Protein AF-X1QPF0-F1 (afdb_monomer_lite)

Foldseek 3Di:
DVVLLVQLQVLVVVCCVPVVVCVVVLVCCCVPVVDDSQVSCCVRVVGGSLQSSLVVCVVVVHDPVSSVLSNCLVPCVPADPPGCSSVVSD

InterPro domains:
  IPR006675 HDIG domain [TIGR00277] (3-75)
  IPR013976 Cyclic di-GMP phosphodiesterase CdgJ, HDOD domain [PF08668] (2-76)
  IPR013976 Cyclic di-GMP phosphodiesterase CdgJ, HDOD domain [PS51833] (1-76)

Radius of gyration: 13.61 Å; chains: 1; bounding box: 31×30×33 Å

Organism: NCBI:txid412755

Structure (mmCIF, N/CA/C/O backbone):
data_AF-X1QPF0-F1
#
_entry.id   AF-X1QPF0-F1
#
loop_
_atom_site.group_PDB
_atom_site.id
_atom_site.type_symbol
_atom_site.label_atom_id
_atom_site.label_alt_id
_atom_site.label_comp_id
_atom_site.label_asym_id
_atom_site.label_entity_id
_atom_site.label_seq_id
_atom_site.pdbx_PDB_ins_code
_atom_site.Cartn_x
_atom_site.Cartn_y
_atom_site.Cartn_z
_atom_site.occupancy
_atom_site.B_iso_or_equiv
_atom_site.auth_seq_id
_atom_site.auth_comp_id
_atom_site.auth_asym_id
_atom_site.auth_atom_id
_atom_site.pdbx_PDB_model_num
ATOM 1 N N . ILE A 1 1 ? 15.391 0.325 -3.121 1.00 74.50 1 ILE A N 1
ATOM 2 C CA . ILE A 1 1 ? 15.248 0.348 -1.643 1.00 74.50 1 ILE A CA 1
ATOM 3 C C . ILE A 1 1 ? 15.029 1.766 -1.125 1.00 74.50 1 ILE A C 1
ATOM 5 O O . ILE A 1 1 ? 13.899 2.034 -0.767 1.00 74.50 1 ILE A O 1
ATOM 9 N N . PHE A 1 2 ? 16.008 2.687 -1.132 1.00 85.56 2 PHE A N 1
ATOM 10 C CA . PHE A 1 2 ? 15.824 4.038 -0.551 1.00 85.56 2 PHE A CA 1
ATOM 11 C C . PHE A 1 2 ? 14.576 4.775 -1.071 1.00 85.56 2 PHE A C 1
ATOM 13 O O . PHE A 1 2 ? 13.703 5.140 -0.292 1.00 85.56 2 PHE A O 1
ATOM 20 N N . THR A 1 3 ? 14.447 4.927 -2.392 1.00 85.94 3 THR A N 1
ATOM 21 C CA . THR A 1 3 ? 13.286 5.595 -3.003 1.00 85.94 3 THR A CA 1
ATOM 22 C C . THR A 1 3 ? 11.979 4.855 -2.722 1.00 85.94 3 THR A C 1
ATOM 24 O O . THR A 1 3 ? 10.968 5.484 -2.439 1.00 85.94 3 THR A O 1
ATOM 27 N N . SER A 1 4 ? 11.996 3.520 -2.753 1.00 83.56 4 SER A N 1
ATOM 28 C CA . SER A 1 4 ? 10.829 2.693 -2.426 1.00 83.56 4 SER A CA 1
ATOM 29 C C . SER A 1 4 ? 10.385 2.896 -0.975 1.00 83.56 4 SER A C 1
ATOM 31 O O . SER A 1 4 ? 9.200 3.048 -0.723 1.00 83.56 4 SER A O 1
ATOM 33 N N . ALA A 1 5 ? 11.330 2.960 -0.033 1.00 84.44 5 ALA A N 1
ATOM 34 C CA . ALA A 1 5 ? 11.053 3.185 1.382 1.00 84.44 5 ALA A CA 1
ATOM 35 C C . ALA A 1 5 ? 10.484 4.585 1.638 1.00 84.44 5 ALA A C 1
ATOM 37 O O . ALA A 1 5 ? 9.566 4.738 2.435 1.00 84.44 5 ALA A O 1
ATOM 38 N N . LEU A 1 6 ? 10.987 5.595 0.920 1.00 87.56 6 LEU A N 1
ATOM 39 C CA . LEU A 1 6 ? 10.460 6.959 0.983 1.00 87.56 6 LEU A CA 1
ATOM 40 C C . LEU A 1 6 ? 9.022 7.056 0.449 1.00 87.56 6 LEU A C 1
ATOM 42 O O . LEU A 1 6 ? 8.244 7.876 0.925 1.00 87.56 6 LEU A O 1
ATOM 46 N N . LEU A 1 7 ? 8.679 6.243 -0.553 1.00 89.50 7 LEU A N 1
ATOM 47 C CA . LEU A 1 7 ? 7.407 6.330 -1.274 1.00 89.50 7 LEU A CA 1
ATOM 48 C C . LEU A 1 7 ? 6.387 5.254 -0.882 1.00 89.50 7 LEU A C 1
ATOM 50 O O . LEU A 1 7 ? 5.270 5.304 -1.388 1.00 89.50 7 LEU A O 1
ATOM 54 N N . LYS A 1 8 ? 6.723 4.315 0.014 1.00 85.38 8 LYS A N 1
ATOM 55 C CA . LYS A 1 8 ? 5.840 3.194 0.399 1.00 85.38 8 LYS A CA 1
ATOM 56 C C . LYS A 1 8 ? 4.454 3.659 0.862 1.00 85.38 8 LYS A C 1
ATOM 58 O O . LYS A 1 8 ? 3.446 3.074 0.491 1.00 85.38 8 LYS A O 1
ATOM 63 N N . ASP A 1 9 ? 4.412 4.781 1.578 1.00 88.56 9 ASP A N 1
ATOM 64 C CA . ASP A 1 9 ? 3.200 5.363 2.154 1.00 88.56 9 ASP A CA 1
ATOM 65 C C . ASP A 1 9 ? 2.580 6.478 1.287 1.00 88.56 9 ASP A C 1
ATOM 67 O O . ASP A 1 9 ? 1.686 7.191 1.745 1.00 88.56 9 ASP A O 1
ATOM 71 N N . ILE A 1 10 ? 3.009 6.660 0.028 1.00 90.31 10 ILE A N 1
ATOM 72 C CA . ILE A 1 10 ? 2.487 7.734 -0.845 1.00 90.31 10 ILE A CA 1
ATOM 73 C C . ILE A 1 10 ? 0.964 7.652 -1.027 1.00 90.31 10 ILE A C 1
ATOM 75 O O . ILE A 1 10 ? 0.297 8.679 -1.164 1.00 90.31 10 ILE A O 1
ATOM 79 N N . GLY A 1 11 ? 0.400 6.443 -0.951 1.00 87.88 11 GLY A N 1
ATOM 80 C CA . GLY A 1 11 ? -1.041 6.226 -0.986 1.00 87.88 11 GLY A CA 1
ATOM 81 C C . GLY A 1 11 ? -1.790 6.940 0.136 1.00 87.88 11 GLY A C 1
ATOM 82 O O . GLY A 1 11 ? -2.874 7.447 -0.121 1.00 87.88 11 GLY A O 1
ATOM 83 N N . LYS A 1 12 ? -1.201 7.112 1.330 1.00 87.50 12 LYS A N 1
ATOM 84 C CA . LYS A 1 12 ? -1.828 7.873 2.429 1.00 87.50 12 LYS A CA 1
ATOM 85 C C . LYS A 1 12 ? -1.981 9.352 2.089 1.00 87.50 12 LYS A C 1
ATOM 87 O O . LYS A 1 12 ? -2.986 9.962 2.436 1.00 87.50 12 LYS A O 1
ATOM 92 N N . ILE A 1 13 ? -1.009 9.932 1.380 1.00 87.25 13 ILE A N 1
ATOM 93 C CA . ILE A 1 13 ? -1.079 11.333 0.935 1.00 87.25 13 ILE A CA 1
ATOM 94 C C . ILE A 1 13 ? -2.200 11.499 -0.095 1.00 87.25 13 ILE A C 1
ATOM 96 O O . ILE A 1 13 ? -2.976 12.455 -0.030 1.00 87.25 13 ILE A O 1
ATOM 100 N N . ILE A 1 14 ? -2.307 10.548 -1.026 1.00 85.25 14 ILE A N 1
ATOM 101 C CA . ILE A 1 14 ? -3.373 10.532 -2.030 1.00 85.25 14 ILE A CA 1
ATOM 102 C C . ILE A 1 14 ? -4.733 10.364 -1.337 1.00 85.25 14 ILE A C 1
ATOM 104 O O . ILE A 1 14 ? -5.614 11.194 -1.549 1.00 85.25 14 ILE A O 1
ATOM 108 N N . LEU A 1 15 ? -4.887 9.377 -0.449 1.00 82.44 15 LEU A N 1
ATOM 109 C CA . LEU A 1 15 ? -6.113 9.170 0.327 1.00 82.44 15 LEU A CA 1
ATOM 110 C C . LEU A 1 15 ? -6.518 10.426 1.098 1.00 82.44 15 LEU A C 1
ATOM 112 O O . LEU A 1 15 ? -7.645 10.882 0.960 1.00 82.44 15 LEU A O 1
ATOM 116 N N . ASN A 1 16 ? -5.593 11.057 1.820 1.00 80.75 16 ASN A N 1
ATOM 117 C CA . ASN A 1 16 ? -5.885 12.279 2.571 1.00 80.75 16 ASN A CA 1
ATOM 118 C C . ASN A 1 16 ? -6.363 13.442 1.675 1.00 80.75 16 ASN A C 1
ATOM 120 O O . ASN A 1 16 ? -7.127 14.298 2.112 1.00 80.75 16 ASN A O 1
ATOM 124 N N . THR A 1 17 ? -5.927 13.484 0.413 1.00 76.25 17 THR A N 1
ATOM 125 C CA . THR A 1 17 ? -6.313 14.545 -0.532 1.00 76.25 17 THR A CA 1
ATOM 126 C C . THR A 1 17 ? -7.716 14.334 -1.104 1.00 76.25 17 THR A C 1
ATOM 128 O O . THR A 1 17 ? -8.434 15.309 -1.317 1.00 76.25 17 THR A O 1
ATOM 131 N N . TYR A 1 18 ? -8.114 13.084 -1.357 1.00 70.94 18 TYR A N 1
ATOM 132 C CA . TYR A 1 18 ? -9.373 12.758 -2.047 1.00 70.94 18 TYR A CA 1
ATOM 133 C C . TYR A 1 18 ? -10.472 12.216 -1.133 1.00 70.94 18 TYR A C 1
ATOM 135 O O . TYR A 1 18 ? -11.635 12.212 -1.519 1.00 70.94 18 TYR A O 1
ATOM 143 N N . VAL A 1 19 ? -10.107 11.767 0.063 1.00 68.44 19 VAL A N 1
ATOM 144 C CA . VAL A 1 19 ? -10.980 11.038 0.989 1.00 68.44 19 VAL A CA 1
ATOM 145 C C . VAL A 1 19 ? -10.958 11.689 2.375 1.00 68.44 19 VAL A C 1
ATOM 147 O O . VAL A 1 19 ? -11.156 11.037 3.394 1.00 68.44 19 VAL A O 1
ATOM 150 N N . LYS A 1 20 ? -10.702 13.001 2.419 1.00 68.31 20 LYS A N 1
ATOM 151 C CA . LYS A 1 20 ? -10.634 13.786 3.657 1.00 68.31 20 LYS A CA 1
ATOM 152 C C . LYS A 1 20 ? -11.860 13.566 4.550 1.00 68.31 20 LYS A C 1
ATOM 154 O O . LYS A 1 20 ? -11.702 13.446 5.759 1.00 68.31 20 LYS A O 1
ATOM 159 N N . ASP A 1 21 ? -13.039 13.456 3.942 1.00 70.25 21 ASP A N 1
ATOM 160 C CA . ASP A 1 21 ? -14.299 13.255 4.659 1.00 70.25 21 ASP A CA 1
ATOM 161 C C . ASP A 1 21 ? -14.413 11.839 5.251 1.00 70.25 21 ASP A C 1
ATOM 163 O O . ASP A 1 21 ? -14.961 11.684 6.333 1.00 70.25 21 ASP A O 1
ATOM 167 N N . SER A 1 22 ? -13.839 10.813 4.608 1.00 73.31 22 SER A N 1
ATOM 168 C CA . SER A 1 22 ? -13.872 9.435 5.130 1.00 73.31 22 SER A CA 1
ATOM 169 C C . SER A 1 22 ? -12.661 9.075 5.994 1.00 73.31 22 SER A C 1
ATOM 171 O O . SER A 1 22 ? -12.601 7.979 6.542 1.00 73.31 22 SER A O 1
ATOM 173 N N . PHE A 1 23 ? -11.682 9.973 6.143 1.00 77.69 23 PHE A N 1
ATOM 174 C CA . PHE A 1 23 ? -10.558 9.748 7.052 1.00 77.69 23 PHE A CA 1
ATOM 175 C C . PHE A 1 23 ? -11.020 9.721 8.514 1.00 77.69 23 PHE A C 1
ATOM 177 O O . PHE A 1 23 ? -10.545 8.893 9.290 1.00 77.69 23 PHE A O 1
ATOM 184 N N . GLU A 1 24 ? -11.968 10.586 8.885 1.00 81.38 24 GLU A N 1
ATOM 185 C CA . GLU A 1 24 ? -12.586 10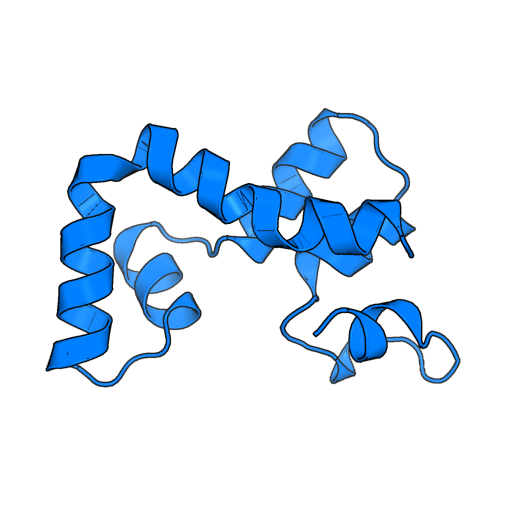.557 10.216 1.00 81.38 24 GLU A CA 1
ATOM 1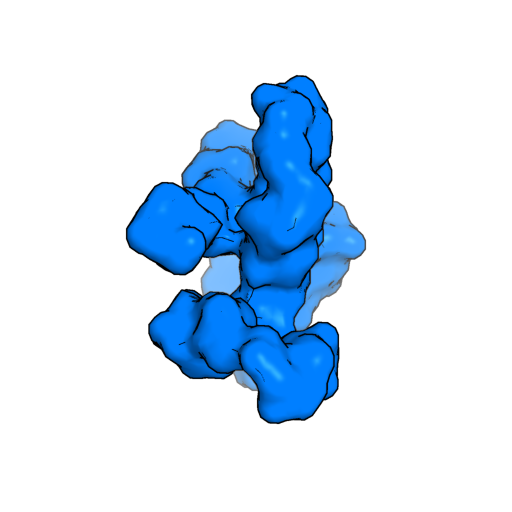86 C C . GLU A 1 24 ? -13.343 9.240 10.440 1.00 81.38 24 GLU A C 1
ATOM 188 O O . GLU A 1 24 ? -13.129 8.596 11.467 1.00 81.38 24 GLU A O 1
ATOM 193 N N . ASP A 1 25 ? -14.096 8.772 9.439 1.00 81.25 25 ASP A N 1
ATOM 194 C CA . ASP A 1 25 ? -14.787 7.476 9.480 1.00 81.25 25 ASP A CA 1
ATOM 195 C C . ASP A 1 25 ? -13.803 6.302 9.646 1.00 81.25 25 ASP A C 1
ATOM 197 O O . ASP A 1 25 ? -14.051 5.381 10.426 1.00 81.25 25 ASP A O 1
ATOM 201 N N . ILE A 1 26 ? -12.655 6.331 8.952 1.00 82.88 26 ILE A N 1
ATOM 202 C CA . ILE A 1 26 ? -11.600 5.313 9.093 1.00 82.88 26 ILE A CA 1
ATOM 203 C C . ILE A 1 26 ? -11.088 5.281 10.532 1.00 82.88 26 ILE A C 1
ATOM 205 O O . ILE A 1 26 ? -10.994 4.206 11.128 1.00 82.88 26 ILE A O 1
ATOM 209 N N . ILE A 1 27 ? -10.767 6.442 11.107 1.00 83.12 27 ILE A N 1
ATOM 210 C CA . ILE A 1 27 ? -10.272 6.530 12.484 1.00 83.12 27 ILE A CA 1
ATOM 211 C C . ILE A 1 27 ? -11.334 6.053 13.477 1.00 83.12 27 ILE A C 1
ATOM 213 O O . ILE A 1 27 ? -11.003 5.308 14.403 1.00 83.12 27 ILE A O 1
ATOM 217 N N . GLU A 1 28 ? -12.597 6.423 13.271 1.00 84.50 28 GLU A N 1
ATOM 218 C CA . GLU A 1 28 ? -13.702 5.979 14.113 1.00 84.50 28 GLU A CA 1
ATOM 219 C C . GLU A 1 28 ? -13.855 4.453 14.070 1.00 84.50 28 GLU A C 1
ATOM 221 O O . GLU A 1 28 ? -13.957 3.807 15.115 1.00 84.50 28 GLU A O 1
ATOM 226 N N . ILE A 1 29 ? -13.810 3.846 12.882 1.00 82.31 29 ILE A N 1
ATOM 227 C CA . ILE A 1 29 ? -13.900 2.392 12.724 1.00 82.31 29 ILE A CA 1
ATOM 228 C C . ILE A 1 29 ? -12.723 1.680 13.400 1.00 82.31 29 ILE A C 1
ATOM 230 O O . ILE A 1 29 ? -12.943 0.699 14.114 1.00 82.31 29 ILE A O 1
ATOM 234 N N . VAL A 1 30 ? -11.494 2.171 13.225 1.00 86.19 30 VAL A N 1
ATOM 235 C CA . VAL A 1 30 ? -10.302 1.601 13.877 1.00 86.19 30 VAL A CA 1
ATOM 236 C C . VAL A 1 30 ? -10.453 1.630 15.401 1.00 86.19 30 VAL A C 1
ATOM 238 O O . VAL A 1 30 ? -10.210 0.626 16.070 1.00 86.19 30 VAL A O 1
ATOM 241 N N . GLN A 1 31 ? -10.910 2.754 15.960 1.00 85.88 31 GLN A N 1
ATOM 242 C CA . GLN A 1 31 ? -11.062 2.925 17.407 1.00 85.88 31 GLN A CA 1
ATOM 243 C C . GLN A 1 31 ? -12.233 2.123 17.989 1.00 85.88 31 GLN A C 1
ATOM 245 O O . GLN A 1 31 ? -12.095 1.528 19.058 1.00 85.88 31 GLN A O 1
ATOM 250 N N . ASN A 1 32 ? -13.370 2.083 17.292 1.00 86.50 32 ASN A N 1
ATOM 251 C CA . ASN A 1 32 ? -14.616 1.534 17.830 1.00 86.50 32 ASN A CA 1
ATOM 252 C C . ASN A 1 32 ? -14.836 0.056 17.488 1.00 86.50 32 ASN A C 1
ATOM 254 O O . ASN A 1 32 ? -15.497 -0.651 18.249 1.00 86.50 32 ASN A O 1
ATOM 258 N N . LYS A 1 33 ? -14.309 -0.425 16.355 1.00 83.31 33 LYS A N 1
ATOM 259 C CA . LYS A 1 33 ? -14.454 -1.824 15.913 1.00 83.31 33 LYS A CA 1
ATOM 260 C C . LYS A 1 33 ? -13.187 -2.656 16.106 1.00 83.31 33 LYS A C 1
ATOM 262 O O . LYS A 1 33 ? -13.240 -3.867 15.916 1.00 83.31 33 LYS A O 1
ATOM 267 N N . GLY A 1 34 ? -12.068 -2.031 16.484 1.00 84.06 34 GLY A N 1
ATOM 268 C CA . GLY A 1 34 ? -10.785 -2.712 16.671 1.00 84.06 34 GLY A CA 1
ATOM 269 C C . GLY A 1 34 ? -10.168 -3.234 15.371 1.00 84.06 34 GLY A C 1
ATOM 270 O O . GLY A 1 34 ? -9.333 -4.134 15.423 1.00 84.06 34 GLY A O 1
ATOM 271 N N . LEU A 1 35 ? -10.592 -2.699 14.222 1.00 87.19 35 LEU A N 1
ATOM 272 C CA . LEU A 1 35 ? -10.006 -3.025 12.925 1.00 87.19 35 LEU A CA 1
ATOM 273 C C . LEU A 1 35 ? -8.636 -2.364 12.775 1.00 87.19 35 LEU A C 1
ATOM 275 O O . LEU A 1 35 ? -8.377 -1.287 13.316 1.00 87.19 35 LEU A O 1
ATOM 279 N N . THR A 1 36 ? -7.760 -2.989 11.999 1.00 88.81 36 THR A N 1
ATOM 280 C CA . THR A 1 36 ? -6.529 -2.347 11.541 1.00 88.81 36 THR A CA 1
ATOM 281 C C . THR A 1 36 ? -6.852 -1.216 10.566 1.00 88.81 36 THR A C 1
ATOM 283 O O . THR A 1 36 ? -7.911 -1.178 9.938 1.00 88.81 36 THR A O 1
ATOM 286 N N . PHE A 1 37 ? -5.910 -0.291 10.393 1.00 86.12 37 PHE A N 1
ATOM 287 C CA . PHE A 1 37 ? -6.080 0.822 9.459 1.00 86.12 37 PHE A CA 1
ATOM 288 C C . PHE A 1 37 ? -6.320 0.341 8.016 1.00 86.12 37 PHE A C 1
ATOM 290 O O . PHE A 1 37 ? -7.153 0.899 7.317 1.00 86.12 37 PHE A O 1
ATOM 297 N N . ILE A 1 38 ? -5.652 -0.743 7.606 1.00 89.69 38 ILE A N 1
ATOM 298 C CA . ILE A 1 38 ? -5.798 -1.361 6.276 1.00 89.69 38 ILE A CA 1
ATOM 299 C C . ILE A 1 38 ? -7.206 -1.935 6.089 1.00 89.69 38 ILE A C 1
ATOM 301 O O . ILE A 1 38 ? -7.819 -1.749 5.040 1.00 89.69 38 ILE A O 1
ATOM 305 N N . GLU A 1 39 ? -7.728 -2.638 7.097 1.00 89.94 39 GLU A N 1
ATOM 306 C CA . GLU A 1 39 ? -9.092 -3.176 7.059 1.00 89.94 39 GLU A CA 1
ATOM 307 C C . GLU A 1 39 ? -10.120 -2.048 6.972 1.00 89.94 39 GLU A C 1
ATOM 309 O O . GLU A 1 39 ? -11.019 -2.105 6.140 1.00 89.94 39 GLU A O 1
ATOM 314 N N . ALA A 1 40 ? -9.944 -0.983 7.757 1.00 89.56 40 ALA A N 1
ATOM 315 C CA . ALA A 1 40 ? -10.834 0.171 7.724 1.00 89.56 40 ALA A CA 1
ATOM 316 C C . ALA A 1 40 ? -10.795 0.922 6.376 1.00 89.56 40 ALA A C 1
ATOM 318 O O . ALA A 1 40 ? -11.846 1.306 5.864 1.00 89.56 40 ALA A O 1
ATOM 319 N N . GLU A 1 41 ? -9.616 1.094 5.765 1.00 90.06 41 GLU A N 1
ATOM 320 C CA . GLU A 1 41 ? -9.488 1.671 4.418 1.00 90.06 41 GLU A CA 1
ATOM 321 C C . GLU A 1 41 ? -10.238 0.837 3.374 1.00 90.06 41 GLU A C 1
ATOM 323 O O . GLU A 1 41 ? -11.005 1.382 2.580 1.00 90.06 41 GLU A O 1
ATOM 328 N N . ARG A 1 42 ? -10.077 -0.490 3.404 1.00 90.62 42 ARG A N 1
ATOM 329 C CA . ARG A 1 42 ? -10.785 -1.391 2.484 1.00 90.62 42 ARG A CA 1
ATOM 330 C C . ARG A 1 42 ? -12.293 -1.376 2.706 1.00 90.62 42 ARG A C 1
ATOM 332 O O . ARG A 1 42 ? -13.031 -1.360 1.726 1.00 90.62 42 ARG A O 1
ATOM 339 N N . ASP A 1 43 ? -12.749 -1.337 3.954 1.00 88.31 43 ASP A N 1
ATOM 340 C CA . ASP A 1 43 ? -14.176 -1.322 4.287 1.00 88.31 43 ASP A CA 1
ATOM 341 C C . ASP A 1 43 ? -14.879 -0.042 3.809 1.00 88.31 43 ASP A C 1
ATOM 343 O O . ASP A 1 43 ? -16.027 -0.095 3.366 1.00 88.31 43 ASP A O 1
ATOM 347 N N . ILE A 1 44 ? -14.205 1.108 3.891 1.00 84.88 44 ILE A N 1
ATOM 348 C CA . ILE A 1 44 ? -14.791 2.415 3.558 1.00 84.88 44 ILE A CA 1
ATOM 349 C C . ILE A 1 44 ? -14.572 2.783 2.087 1.00 84.88 44 ILE A C 1
ATOM 351 O O . ILE A 1 44 ? -15.474 3.305 1.432 1.00 84.88 44 ILE A O 1
ATOM 355 N N . ILE A 1 45 ? -13.369 2.539 1.566 1.00 84.06 45 ILE A N 1
ATOM 356 C CA . ILE A 1 45 ? -12.895 3.064 0.275 1.00 84.06 45 ILE A CA 1
ATOM 357 C C . ILE A 1 45 ? -12.818 1.955 -0.787 1.00 84.06 45 ILE A C 1
ATOM 359 O O . ILE A 1 45 ? -12.815 2.234 -1.985 1.00 84.06 45 ILE A O 1
ATOM 363 N N . GLY A 1 46 ? -12.784 0.686 -0.373 1.00 88.81 46 GLY A N 1
ATOM 364 C CA . GLY A 1 46 ? -12.681 -0.478 -1.258 1.00 88.81 46 GLY A CA 1
ATOM 365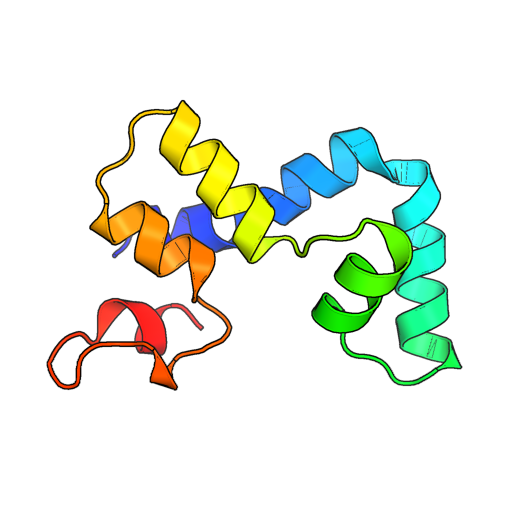 C C . GLY A 1 46 ? -11.249 -0.885 -1.621 1.00 88.81 46 GLY A C 1
ATOM 366 O O . GLY A 1 46 ? -11.066 -1.944 -2.215 1.00 88.81 46 GLY A O 1
ATOM 367 N N . ILE A 1 47 ? -10.244 -0.079 -1.259 1.00 91.12 47 ILE A N 1
ATOM 368 C CA . ILE A 1 47 ? -8.804 -0.344 -1.432 1.00 91.12 47 ILE A CA 1
ATOM 369 C C . ILE A 1 47 ? -8.028 0.219 -0.235 1.00 91.12 47 ILE A C 1
ATOM 371 O O . ILE A 1 47 ? -8.512 1.130 0.434 1.00 91.12 47 ILE A O 1
ATOM 375 N N . ASP A 1 48 ? -6.811 -0.271 0.002 1.00 92.25 48 ASP A N 1
ATOM 376 C CA . ASP A 1 48 ? -5.900 0.293 1.010 1.00 92.25 48 ASP A CA 1
ATOM 377 C C . ASP A 1 48 ? -4.849 1.244 0.408 1.00 92.25 48 ASP A C 1
ATOM 379 O O . ASP A 1 48 ? -4.688 1.367 -0.815 1.00 92.25 48 ASP A O 1
ATOM 383 N N . HIS A 1 49 ? -4.111 1.939 1.27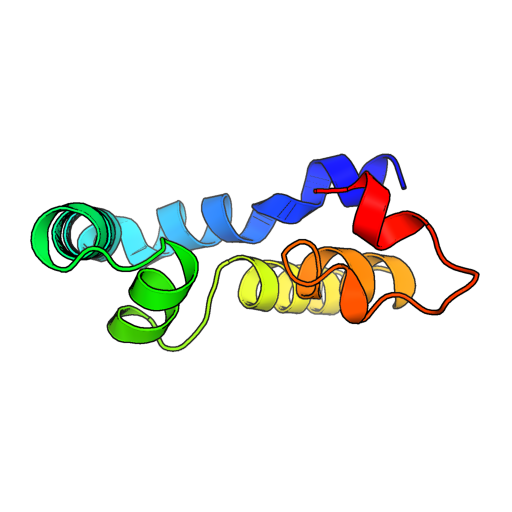6 1.00 92.88 49 HIS A N 1
ATOM 384 C CA . HIS A 1 49 ? -3.064 2.867 0.843 1.00 92.88 49 HIS A CA 1
ATOM 385 C C . HIS A 1 49 ? -1.903 2.200 0.096 1.00 92.88 49 HIS A C 1
ATOM 387 O O . HIS A 1 49 ? -1.285 2.854 -0.748 1.00 92.88 49 HIS A O 1
ATOM 393 N N . ALA A 1 50 ? -1.571 0.939 0.380 1.00 94.25 50 ALA A N 1
ATOM 394 C CA . ALA A 1 50 ? -0.480 0.247 -0.301 1.00 94.25 50 ALA A CA 1
ATOM 395 C C . ALA A 1 50 ? -0.864 -0.053 -1.756 1.00 94.25 50 ALA A C 1
ATOM 397 O O . ALA A 1 50 ? -0.101 0.229 -2.685 1.00 94.25 50 ALA A O 1
ATOM 398 N N . GLU A 1 51 ? -2.089 -0.532 -1.969 1.00 94.31 51 GLU A N 1
ATOM 399 C CA . GLU A 1 51 ? -2.662 -0.752 -3.291 1.00 94.31 51 GLU A CA 1
ATOM 400 C C . GLU A 1 51 ? -2.795 0.555 -4.080 1.00 94.31 51 GLU A C 1
ATOM 402 O O . GLU A 1 51 ? -2.352 0.627 -5.231 1.00 94.31 51 GLU A O 1
ATOM 407 N N . LEU A 1 52 ? -3.322 1.618 -3.464 1.00 93.25 52 LEU A N 1
ATOM 408 C CA . LEU A 1 52 ? -3.428 2.921 -4.123 1.00 93.25 52 LEU A CA 1
ATOM 409 C C . LEU A 1 52 ? -2.054 3.501 -4.486 1.00 93.25 52 LEU A C 1
ATOM 411 O O . LEU A 1 52 ? -1.868 4.026 -5.587 1.00 93.25 52 LEU A O 1
ATOM 415 N N . GLY A 1 53 ? -1.084 3.400 -3.573 1.00 93.56 53 GLY A N 1
ATOM 416 C CA . GLY A 1 53 ? 0.288 3.844 -3.806 1.00 93.56 53 GLY A CA 1
ATOM 417 C C . GLY A 1 53 ? 0.941 3.102 -4.973 1.00 93.56 53 GLY A C 1
ATOM 418 O O . GLY A 1 53 ? 1.608 3.722 -5.802 1.00 93.56 53 GLY A O 1
ATOM 419 N N . ALA A 1 54 ? 0.693 1.796 -5.091 1.00 95.19 54 ALA A N 1
ATOM 420 C CA . ALA A 1 54 ? 1.180 0.988 -6.202 1.00 95.19 54 ALA A CA 1
ATOM 421 C C . ALA A 1 54 ? 0.543 1.397 -7.539 1.00 95.19 54 ALA A C 1
ATOM 423 O O . ALA A 1 54 ? 1.264 1.588 -8.516 1.00 95.19 54 ALA A O 1
ATOM 424 N N . ILE A 1 55 ? -0.775 1.629 -7.577 1.00 95.12 55 ILE A N 1
ATOM 425 C CA . ILE A 1 55 ? -1.476 2.126 -8.778 1.00 95.12 55 ILE A CA 1
ATOM 426 C C . ILE A 1 55 ? -0.903 3.481 -9.224 1.00 95.12 55 ILE A C 1
ATOM 428 O O . ILE A 1 55 ? -0.713 3.726 -10.418 1.00 95.12 55 ILE A O 1
ATOM 432 N N . ALA A 1 56 ? -0.612 4.377 -8.277 1.00 94.19 56 ALA A N 1
ATOM 433 C CA . ALA A 1 56 ? 0.016 5.659 -8.584 1.00 94.19 56 ALA A CA 1
ATOM 434 C C . ALA A 1 56 ? 1.429 5.475 -9.164 1.00 94.19 56 ALA A C 1
ATOM 436 O O . ALA A 1 56 ? 1.745 6.057 -10.202 1.00 94.19 56 ALA A O 1
ATOM 437 N N . ALA A 1 57 ? 2.248 4.621 -8.544 1.00 95.12 57 ALA A N 1
ATOM 438 C CA . ALA A 1 57 ? 3.597 4.307 -9.009 1.00 95.12 57 ALA A CA 1
ATOM 439 C C . ALA A 1 57 ? 3.610 3.677 -10.417 1.00 95.12 57 ALA A C 1
ATOM 441 O O . ALA A 1 57 ? 4.445 4.052 -11.243 1.00 95.12 57 ALA A O 1
ATOM 442 N N . GLU A 1 58 ? 2.660 2.787 -10.721 1.00 96.44 58 GLU A N 1
ATOM 443 C CA . GLU A 1 58 ? 2.460 2.218 -12.063 1.00 96.44 58 GLU A CA 1
ATOM 444 C C . GLU A 1 58 ? 2.154 3.316 -13.088 1.00 96.44 58 GLU A C 1
ATOM 446 O O . GLU A 1 58 ? 2.798 3.389 -14.134 1.00 96.44 58 GLU A O 1
ATOM 451 N N . ARG A 1 59 ? 1.225 4.229 -12.773 1.00 96.19 59 ARG A N 1
ATOM 452 C CA . ARG A 1 59 ? 0.878 5.359 -13.656 1.00 96.19 59 ARG A CA 1
ATOM 453 C C . ARG A 1 59 ? 2.033 6.335 -13.869 1.00 96.19 59 ARG A C 1
ATOM 455 O O . ARG A 1 59 ? 2.102 6.977 -14.915 1.00 96.19 59 ARG A O 1
ATOM 462 N N . TRP A 1 60 ? 2.934 6.450 -12.899 1.00 95.81 60 TRP A N 1
ATOM 463 C CA . TRP A 1 60 ? 4.157 7.246 -13.013 1.00 95.81 60 TRP A CA 1
ATOM 464 C C . TRP A 1 60 ? 5.312 6.503 -13.699 1.00 95.81 60 TRP A C 1
ATOM 466 O O . TRP A 1 60 ? 6.394 7.070 -13.831 1.00 95.81 60 TRP A O 1
ATOM 476 N N . ASN A 1 61 ? 5.081 5.281 -14.194 1.00 96.25 61 ASN A N 1
ATOM 477 C CA . ASN A 1 61 ? 6.067 4.436 -14.873 1.00 96.25 61 ASN A CA 1
ATOM 478 C C . ASN A 1 61 ? 7.286 4.089 -14.005 1.00 96.25 61 ASN A C 1
ATOM 480 O O . ASN A 1 61 ? 8.414 4.015 -14.500 1.00 96.25 61 ASN A O 1
ATOM 484 N N . PHE A 1 62 ? 7.086 3.878 -12.703 1.00 94.44 62 PHE A N 1
ATOM 485 C CA . PHE A 1 62 ? 8.139 3.306 -11.868 1.00 94.44 62 PHE A CA 1
ATOM 486 C C . PHE A 1 62 ? 8.413 1.855 -12.253 1.00 94.44 62 PHE A C 1
ATOM 488 O O . PHE A 1 62 ? 7.573 1.178 -12.849 1.00 94.44 62 PHE A O 1
ATOM 495 N N . ASN A 1 63 ? 9.615 1.372 -11.928 1.00 93.50 63 ASN A N 1
ATOM 496 C CA . ASN A 1 63 ? 9.965 0.001 -12.267 1.00 93.50 63 ASN A CA 1
ATOM 497 C C . ASN A 1 63 ? 9.071 -1.004 -11.499 1.00 93.50 63 ASN A C 1
ATOM 499 O O . ASN A 1 63 ? 8.593 -0.695 -10.400 1.00 93.50 63 ASN A O 1
ATOM 503 N N . PRO A 1 64 ? 8.861 -2.216 -12.044 1.00 92.38 64 PRO A N 1
ATOM 504 C CA . PRO A 1 64 ? 7.994 -3.215 -11.421 1.00 92.38 64 PRO A CA 1
ATOM 505 C C . PRO A 1 64 ? 8.399 -3.581 -9.988 1.00 92.38 64 PRO A C 1
ATOM 507 O O . PRO A 1 64 ? 7.530 -3.783 -9.145 1.00 92.38 64 PRO A O 1
ATOM 510 N N . ASP A 1 65 ? 9.699 -3.596 -9.680 1.00 90.12 65 ASP A N 1
ATOM 511 C CA . ASP A 1 65 ? 10.188 -3.919 -8.335 1.00 90.12 65 ASP A CA 1
ATOM 512 C C . ASP A 1 65 ? 9.747 -2.873 -7.301 1.00 90.12 65 ASP A C 1
ATOM 514 O O . ASP A 1 65 ? 9.309 -3.218 -6.206 1.00 90.12 65 ASP A O 1
ATOM 518 N N . MET A 1 66 ? 9.812 -1.580 -7.639 1.00 90.75 66 MET A N 1
ATOM 519 C CA . MET A 1 66 ? 9.329 -0.506 -6.770 1.00 90.75 66 MET A CA 1
ATOM 520 C C . MET A 1 66 ? 7.823 -0.595 -6.562 1.00 90.75 66 MET A C 1
ATOM 522 O O . MET A 1 66 ? 7.367 -0.448 -5.431 1.00 90.75 66 MET A O 1
ATOM 526 N N . VAL A 1 67 ? 7.066 -0.858 -7.628 1.00 93.56 67 VAL A N 1
ATOM 527 C CA . VAL A 1 67 ? 5.616 -1.072 -7.541 1.00 93.56 67 VAL A CA 1
ATOM 528 C C . VAL A 1 67 ? 5.309 -2.244 -6.608 1.00 93.56 67 VAL A C 1
ATOM 530 O O . VAL A 1 67 ? 4.454 -2.120 -5.735 1.00 93.56 67 VAL A O 1
ATOM 533 N N . ASN A 1 68 ? 6.038 -3.354 -6.742 1.00 90.88 68 ASN A N 1
ATOM 534 C CA . ASN A 1 68 ? 5.852 -4.547 -5.921 1.00 90.88 68 ASN A CA 1
ATOM 535 C C . ASN A 1 68 ? 6.148 -4.290 -4.437 1.00 90.88 68 ASN A C 1
ATOM 537 O O . ASN A 1 68 ? 5.388 -4.729 -3.574 1.00 90.88 68 ASN A O 1
ATOM 541 N N . ILE A 1 69 ? 7.214 -3.540 -4.142 1.00 90.50 69 ILE A N 1
ATOM 542 C CA . ILE A 1 69 ? 7.546 -3.117 -2.777 1.00 90.50 69 ILE A CA 1
ATOM 543 C C . ILE A 1 69 ? 6.429 -2.248 -2.199 1.00 90.50 69 ILE A C 1
ATOM 545 O O . ILE A 1 69 ? 5.960 -2.513 -1.098 1.00 90.50 69 ILE A O 1
ATOM 549 N N . ILE A 1 70 ? 5.980 -1.227 -2.936 1.00 92.06 70 ILE A N 1
ATOM 550 C CA . ILE A 1 70 ? 4.920 -0.324 -2.468 1.00 92.06 70 ILE A CA 1
ATOM 551 C C . ILE A 1 70 ? 3.617 -1.102 -2.247 1.00 92.06 70 ILE A C 1
ATOM 553 O O . ILE A 1 70 ? 2.952 -0.887 -1.243 1.00 92.06 70 ILE A O 1
ATOM 557 N N . ARG A 1 71 ? 3.268 -2.048 -3.122 1.00 93.62 71 ARG A N 1
ATOM 558 C CA . ARG A 1 71 ? 2.031 -2.834 -3.010 1.00 93.62 71 ARG A CA 1
ATOM 559 C C . ARG A 1 71 ? 2.005 -3.756 -1.792 1.00 93.62 71 ARG A C 1
ATOM 561 O O . ARG A 1 71 ? 0.948 -3.959 -1.209 1.00 93.62 71 ARG A O 1
ATOM 568 N N . ASN A 1 72 ? 3.148 -4.335 -1.432 1.00 91.25 72 ASN A N 1
ATOM 569 C CA . ASN A 1 72 ? 3.215 -5.429 -0.462 1.00 91.25 72 ASN A CA 1
ATOM 570 C C . ASN A 1 72 ? 3.990 -5.069 0.813 1.00 91.25 72 ASN A C 1
ATOM 572 O O . ASN A 1 72 ? 4.375 -5.966 1.551 1.00 91.25 72 ASN A O 1
ATOM 576 N N . HIS A 1 73 ? 4.227 -3.787 1.111 1.00 88.81 73 HIS A N 1
ATOM 577 C CA . HIS A 1 73 ? 5.035 -3.396 2.277 1.00 88.81 73 HIS A CA 1
ATOM 578 C C . HIS A 1 73 ? 4.434 -3.793 3.642 1.00 88.81 73 HIS A C 1
ATOM 580 O O . HIS A 1 73 ? 5.168 -3.837 4.623 1.00 88.81 73 HIS A O 1
ATOM 586 N N . HIS A 1 74 ? 3.141 -4.138 3.703 1.00 87.31 74 HIS A N 1
ATOM 587 C CA . HIS A 1 74 ? 2.493 -4.734 4.888 1.00 87.31 74 HIS A CA 1
ATOM 588 C C . HIS A 1 74 ? 2.471 -6.267 4.888 1.00 87.31 74 HIS A C 1
ATOM 590 O O . HIS A 1 74 ? 1.996 -6.871 5.843 1.00 87.31 74 HIS A O 1
ATOM 596 N N . ASP A 1 75 ? 2.952 -6.897 3.818 1.00 85.62 75 ASP A N 1
ATOM 597 C CA . ASP A 1 75 ? 2.897 -8.341 3.590 1.00 85.62 75 ASP A CA 1
ATOM 598 C C . ASP A 1 75 ? 4.304 -8.870 3.252 1.00 85.62 75 ASP A C 1
ATOM 600 O O . ASP A 1 75 ? 4.615 -9.171 2.092 1.00 85.62 75 ASP A O 1
ATOM 604 N N . PRO A 1 76 ? 5.203 -8.930 4.253 1.00 77.44 76 PRO A N 1
ATOM 605 C CA . PRO A 1 76 ? 6.590 -9.339 4.046 1.00 77.44 76 PRO A CA 1
ATOM 606 C C . PRO A 1 76 ? 6.720 -10.781 3.532 1.00 77.44 76 PRO A C 1
ATOM 608 O O . PRO A 1 76 ? 7.721 -11.096 2.888 1.00 77.44 76 PRO A O 1
ATOM 611 N N . ASP A 1 77 ? 5.707 -11.629 3.734 1.00 80.81 77 ASP A N 1
ATOM 612 C CA . ASP A 1 77 ? 5.681 -13.019 3.263 1.00 80.81 77 ASP A CA 1
ATOM 613 C C . ASP A 1 77 ? 5.528 -13.133 1.735 1.00 80.81 77 ASP A C 1
ATOM 615 O O . ASP A 1 77 ? 5.826 -14.177 1.152 1.00 80.81 77 ASP A O 1
ATOM 619 N N . LYS A 1 78 ? 5.118 -12.054 1.052 1.00 78.50 78 LYS A N 1
ATOM 620 C CA . LYS A 1 78 ? 5.110 -11.977 -0.420 1.00 78.50 78 LYS A CA 1
ATOM 621 C C . LYS A 1 78 ? 6.473 -11.676 -1.034 1.00 78.50 78 LYS A C 1
ATOM 623 O O . LYS A 1 78 ? 6.605 -11.696 -2.261 1.00 78.50 78 LYS A O 1
ATOM 628 N N . ALA A 1 79 ? 7.484 -11.388 -0.221 1.00 74.81 79 ALA A N 1
ATOM 629 C CA . ALA A 1 79 ? 8.842 -11.257 -0.714 1.00 74.81 79 ALA A CA 1
ATOM 630 C C . ALA A 1 79 ? 9.352 -12.605 -1.234 1.00 74.81 79 ALA A C 1
ATOM 632 O O . ALA A 1 79 ? 9.116 -13.658 -0.640 1.00 74.81 79 ALA A O 1
ATOM 633 N N . SER A 1 80 ? 10.099 -12.590 -2.340 1.00 72.44 80 SER A N 1
ATOM 634 C CA . SER A 1 80 ? 10.848 -13.789 -2.724 1.00 72.44 80 SER A CA 1
ATOM 635 C C . SER A 1 80 ? 11.851 -14.134 -1.612 1.00 72.44 80 SER A C 1
ATOM 637 O O . SER A 1 80 ? 12.416 -13.215 -1.025 1.00 72.44 80 SER A O 1
ATOM 639 N N . PRO A 1 81 ? 12.171 -15.416 -1.351 1.00 67.38 81 PRO A N 1
ATOM 640 C CA . PRO A 1 81 ? 13.074 -15.801 -0.256 1.00 67.38 81 PRO A CA 1
ATOM 641 C C . PRO A 1 81 ? 14.466 -15.139 -0.284 1.00 67.38 81 PRO A C 1
ATOM 643 O O . PRO A 1 81 ? 15.126 -15.049 0.745 1.00 67.38 81 PRO A O 1
ATOM 646 N N . ASN A 1 82 ? 14.907 -14.666 -1.456 1.00 71.44 82 ASN A N 1
ATOM 647 C CA . ASN A 1 82 ? 16.174 -13.954 -1.657 1.00 71.44 82 ASN A CA 1
ATOM 648 C C . ASN A 1 82 ? 16.016 -12.425 -1.799 1.00 71.44 82 ASN A C 1
ATOM 650 O O . ASN A 1 82 ? 17.002 -11.734 -2.055 1.00 71.44 82 ASN A O 1
ATOM 654 N N . ASP A 1 83 ? 14.802 -11.892 -1.667 1.00 73.62 83 ASP A N 1
ATOM 655 C 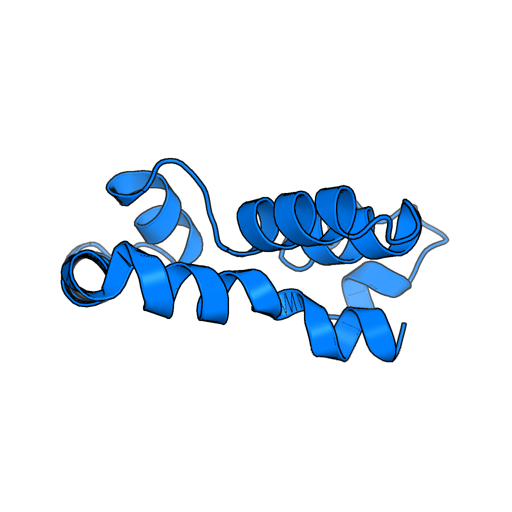CA . ASP A 1 83 ? 14.498 -10.468 -1.778 1.00 73.62 83 ASP A CA 1
ATOM 656 C C . ASP A 1 83 ? 14.182 -9.882 -0.397 1.00 73.62 83 ASP A C 1
ATOM 658 O O . ASP A 1 83 ? 13.089 -10.024 0.141 1.00 73.62 83 ASP A O 1
ATOM 662 N N . LEU A 1 84 ? 15.160 -9.189 0.182 1.00 73.44 84 LEU A N 1
ATOM 663 C CA . LEU A 1 84 ? 15.005 -8.516 1.473 1.00 73.44 84 LEU A CA 1
ATOM 664 C C . LEU A 1 84 ? 14.393 -7.113 1.346 1.00 73.44 84 LEU A C 1
ATOM 666 O O . LEU A 1 84 ? 14.276 -6.406 2.346 1.00 73.44 84 LEU A O 1
ATOM 670 N N . SER A 1 85 ? 14.013 -6.672 0.144 1.00 72.81 85 SER A N 1
ATOM 671 C CA . SER A 1 85 ? 13.547 -5.301 -0.060 1.00 72.81 85 SER A CA 1
ATOM 672 C C . SER A 1 85 ? 12.198 -5.014 0.603 1.00 72.81 85 SER A C 1
ATOM 674 O O . SER A 1 85 ? 12.029 -3.919 1.124 1.00 72.81 85 SER A O 1
ATOM 676 N N . ILE A 1 86 ? 11.274 -5.977 0.650 1.00 69.44 86 ILE A N 1
ATOM 677 C CA . ILE A 1 86 ? 9.956 -5.817 1.288 1.00 69.44 86 ILE A 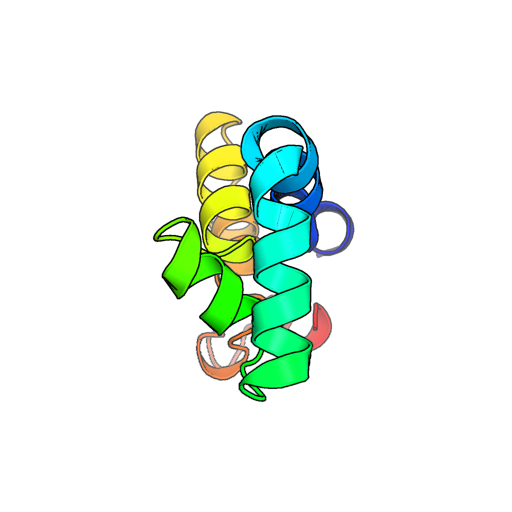CA 1
ATOM 678 C C . ILE A 1 86 ? 10.049 -5.925 2.823 1.00 69.44 86 ILE A C 1
ATOM 680 O O . ILE A 1 86 ? 9.570 -5.012 3.492 1.00 69.44 86 ILE A O 1
ATOM 684 N N . PRO A 1 87 ? 10.734 -6.931 3.413 1.00 63.97 87 PRO A N 1
ATOM 685 C CA . PRO A 1 87 ? 10.833 -7.065 4.871 1.00 63.97 87 PRO A CA 1
ATOM 686 C C . PRO A 1 87 ? 11.566 -5.911 5.567 1.00 63.97 87 PRO A C 1
ATOM 688 O O . PRO A 1 87 ? 11.263 -5.587 6.709 1.00 63.97 87 PRO A O 1
ATOM 691 N N . ILE A 1 88 ? 12.539 -5.281 4.896 1.00 69.12 88 ILE A N 1
ATOM 692 C CA . ILE A 1 88 ? 13.300 -4.149 5.458 1.00 69.12 88 ILE A CA 1
ATOM 693 C C . ILE A 1 88 ? 12.496 -2.840 5.397 1.00 69.12 88 ILE A C 1
ATOM 695 O O . ILE A 1 88 ? 12.814 -1.879 6.095 1.00 69.12 88 ILE A O 1
ATOM 699 N N . ILE A 1 89 ? 11.465 -2.782 4.553 1.00 63.72 89 ILE A N 1
ATOM 700 C CA . ILE A 1 89 ? 10.673 -1.577 4.302 1.00 63.72 89 ILE A CA 1
ATOM 701 C C . ILE A 1 89 ? 9.431 -1.501 5.209 1.00 63.72 89 ILE A C 1
ATOM 703 O O . ILE A 1 89 ? 8.700 -0.524 5.100 1.00 63.72 89 ILE A O 1
ATOM 707 N N . TYR A 1 90 ? 9.241 -2.428 6.158 1.00 56.22 90 TYR A N 1
ATOM 708 C CA . TYR A 1 90 ? 8.167 -2.380 7.167 1.00 56.22 90 TYR A CA 1
ATOM 709 C C . TYR A 1 90 ? 8.204 -1.096 8.014 1.00 56.22 90 TYR A C 1
ATOM 711 O O . TYR A 1 90 ? 9.277 -0.742 8.553 1.00 56.22 90 TYR A O 1
#

pLDDT: mean 84.52, std 8.89, range [56.22, 96.44]

Secondary structure (DSSP, 8-state):
-HHHHHHTTHHHHHHHHH-HHHHHHHHHHHHHH---HHHHHHHHHSS-HHHHHHHHHHHTT--HHHHHHHHHTT-GGGS-TT--TTGGG-

Sequence (90 aa):
IFTSALLKDIGKIILNTYVKDSFEDIIEIVQNKGLTFIEAERDIIGIDHAELGAIAAERWNFNPDMVNIIRNHHDPDKASPNDLSIPIIY